Protein AF-A0A926PWU5-F1 (afdb_monomer)

pLDDT: mean 70.12, std 11.63, range [44.44, 89.94]

Radius of gyration: 14.16 Å; Cα contacts (8 Å, |Δi|>4): 404; chains: 1; bounding box: 33×33×34 Å

Secondary structure (DSSP, 8-state):
---HHHHHHHHHHHTT-SSSGGGEEEEEE-SSEEEEEESS-TT-EEEEEHHHHTTPEE---SS-EEE--SS--EEE--BS--EEE--SS--EEE--BS--EEE--SSS-EEE--SSS-EEE-SSTT-EEE--SSSS--EEESSPEE--

Structure (mmCIF, N/CA/C/O backbone):
data_AF-A0A926PWU5-F1
#
_entry.id   AF-A0A926PWU5-F1
#
loop_
_atom_site.group_PDB
_atom_site.id
_atom_site.type_symbol
_atom_site.label_atom_id
_atom_site.label_alt_id
_atom_site.label_comp_id
_atom_site.label_asym_id
_atom_site.label_entity_id
_atom_site.label_seq_id
_atom_site.pdbx_PDB_ins_code
_atom_site.Cartn_x
_atom_site.Cartn_y
_atom_site.Cartn_z
_atom_site.occupancy
_atom_site.B_iso_or_equiv
_atom_site.auth_seq_id
_atom_site.auth_comp_id
_atom_site.auth_asym_id
_atom_site.auth_atom_id
_atom_site.pdbx_PDB_model_num
ATOM 1 N N . MET A 1 1 ? -23.103 10.590 14.874 1.00 45.09 1 MET A N 1
ATOM 2 C CA . MET A 1 1 ? -22.853 11.839 14.117 1.00 45.09 1 MET A CA 1
ATOM 3 C C . MET A 1 1 ? -22.050 11.443 12.895 1.00 45.09 1 MET A C 1
ATOM 5 O O . MET A 1 1 ? -21.093 10.709 13.084 1.00 45.09 1 MET A O 1
ATOM 9 N N . LYS A 1 2 ? -22.468 11.824 11.676 1.00 46.91 2 LYS A N 1
ATOM 10 C CA . LYS A 1 2 ? -21.696 11.545 10.451 1.00 46.91 2 LYS A CA 1
ATOM 11 C C . LYS A 1 2 ? -20.276 12.055 10.673 1.00 46.91 2 LYS A C 1
ATOM 13 O O . LYS A 1 2 ? -20.119 13.221 11.038 1.00 46.91 2 LYS A O 1
ATOM 18 N N . ASN A 1 3 ? -19.295 11.164 10.597 1.00 50.16 3 ASN A N 1
ATOM 19 C CA . ASN A 1 3 ? -17.934 11.445 11.018 1.00 50.16 3 ASN A CA 1
ATOM 20 C C . ASN A 1 3 ? -17.310 12.384 9.973 1.00 50.16 3 ASN A C 1
ATOM 22 O O . ASN A 1 3 ? -16.706 11.934 9.008 1.00 50.16 3 ASN A O 1
ATOM 26 N N . GLN A 1 4 ? -17.518 13.698 10.137 1.00 55.75 4 GLN A N 1
ATOM 27 C CA . GLN A 1 4 ? -17.119 14.757 9.192 1.00 55.75 4 GLN A CA 1
ATOM 28 C C . GLN A 1 4 ? -15.624 14.714 8.825 1.00 55.75 4 GLN A C 1
ATOM 30 O O . GLN A 1 4 ? -15.212 15.332 7.849 1.00 55.75 4 GLN A O 1
ATOM 35 N N . ILE A 1 5 ? -14.816 13.996 9.607 1.00 56.22 5 ILE A N 1
ATOM 36 C CA . ILE A 1 5 ? -13.392 13.753 9.378 1.00 56.22 5 ILE A CA 1
ATOM 37 C C . ILE A 1 5 ? -13.175 12.728 8.257 1.00 56.22 5 ILE A C 1
ATOM 39 O O . ILE A 1 5 ? -12.343 12.975 7.389 1.00 56.22 5 ILE A O 1
ATOM 43 N N . ILE A 1 6 ? -13.946 11.634 8.229 1.00 57.69 6 ILE A N 1
ATOM 44 C CA . ILE A 1 6 ? -13.827 10.576 7.214 1.00 57.69 6 ILE A CA 1
ATOM 45 C C . ILE A 1 6 ? -14.330 11.084 5.863 1.00 57.69 6 ILE A C 1
ATOM 47 O O . ILE A 1 6 ? -13.614 10.969 4.875 1.00 57.69 6 ILE A O 1
ATOM 51 N N . ASP A 1 7 ? -15.479 11.768 5.840 1.00 58.22 7 ASP A N 1
ATOM 52 C CA . ASP A 1 7 ? -16.003 12.410 4.625 1.00 58.22 7 ASP A CA 1
ATOM 53 C C . ASP A 1 7 ? -14.986 13.415 4.051 1.00 58.22 7 ASP A C 1
ATOM 55 O O . ASP A 1 7 ? -14.739 13.457 2.849 1.00 58.22 7 ASP A O 1
ATOM 59 N N . LYS A 1 8 ? -14.339 14.214 4.912 1.00 58.53 8 LYS A N 1
ATOM 60 C CA . LYS A 1 8 ? -13.323 15.192 4.495 1.00 58.53 8 LYS A CA 1
ATOM 61 C C . LYS A 1 8 ? -12.007 14.535 4.062 1.00 58.53 8 LYS A C 1
ATOM 63 O O . LYS A 1 8 ? -11.351 15.066 3.172 1.00 58.53 8 LYS A O 1
ATOM 68 N N . LYS A 1 9 ? -11.620 13.401 4.655 1.00 60.97 9 LYS A N 1
ATOM 69 C CA . LYS A 1 9 ? -10.452 12.618 4.226 1.00 60.97 9 LYS A CA 1
ATOM 70 C C . LYS A 1 9 ? -10.690 11.937 2.884 1.00 60.97 9 LYS A C 1
ATOM 72 O O . LYS A 1 9 ? -9.850 12.081 2.010 1.00 60.97 9 LYS A O 1
ATOM 77 N N . LEU A 1 10 ? -11.840 11.297 2.685 1.00 59.81 10 LEU A N 1
ATOM 78 C CA . LEU A 1 10 ? -12.212 10.705 1.398 1.00 59.81 10 LEU A CA 1
ATOM 79 C C . LEU A 1 10 ? -12.306 11.762 0.292 1.00 59.81 10 LEU A C 1
ATOM 81 O O . LEU A 1 10 ? -11.793 11.534 -0.795 1.00 59.81 10 LEU A O 1
ATOM 85 N N . ASN A 1 11 ? -12.848 12.948 0.586 1.00 55.47 11 ASN A N 1
ATOM 86 C CA . ASN A 1 11 ? -12.859 14.061 -0.371 1.00 55.47 11 ASN A CA 1
ATOM 87 C C . ASN A 1 11 ? -11.449 14.628 -0.639 1.00 55.47 11 ASN A C 1
ATOM 89 O O . ASN A 1 11 ? -11.133 14.995 -1.762 1.00 55.47 11 ASN A O 1
ATOM 93 N N . ASN A 1 12 ? -10.559 14.663 0.360 1.00 52.72 12 ASN A N 1
ATOM 94 C CA . ASN A 1 12 ? -9.162 15.059 0.139 1.00 52.72 12 ASN A CA 1
ATOM 95 C C . ASN A 1 12 ? -8.375 14.016 -0.677 1.00 52.72 12 ASN A C 1
ATOM 97 O O . ASN A 1 12 ? -7.461 14.399 -1.402 1.00 52.72 12 ASN A O 1
ATOM 101 N N . ILE A 1 13 ? -8.717 12.728 -0.557 1.00 51.56 13 ILE A N 1
ATOM 102 C CA . ILE A 1 13 ? -8.192 11.656 -1.415 1.00 51.56 13 ILE A CA 1
ATOM 103 C C . ILE A 1 13 ? -8.786 11.793 -2.831 1.00 51.56 13 ILE A C 1
ATOM 105 O O . ILE A 1 13 ? -8.063 11.584 -3.796 1.00 51.56 13 ILE A O 1
ATOM 109 N N . SER A 1 14 ? -10.050 12.224 -2.983 1.00 48.34 14 SER A N 1
ATOM 110 C CA . SER A 1 14 ? -10.680 12.417 -4.303 1.00 48.34 14 SER A CA 1
ATOM 111 C C . SER A 1 14 ? -10.157 13.624 -5.080 1.00 48.34 14 SER A C 1
ATOM 113 O O . SER A 1 14 ? -10.199 13.616 -6.305 1.00 48.34 14 SER A O 1
ATOM 115 N N . ASP A 1 15 ? -9.700 14.666 -4.382 1.00 44.44 15 ASP A N 1
ATOM 116 C CA . ASP A 1 15 ? -9.345 15.953 -4.992 1.00 44.44 15 ASP A CA 1
ATOM 117 C C . ASP A 1 15 ? -7.879 16.052 -5.444 1.00 44.44 15 ASP A C 1
ATOM 119 O O . ASP A 1 15 ? -7.516 17.044 -6.082 1.00 44.44 15 ASP A O 1
ATOM 123 N N . ARG A 1 16 ? -7.020 15.078 -5.102 1.00 48.28 16 ARG A N 1
ATOM 124 C CA . ARG A 1 16 ? -5.581 15.160 -5.407 1.00 48.28 16 ARG A CA 1
ATOM 125 C C . ARG A 1 16 ? -4.998 14.057 -6.268 1.00 48.28 16 ARG A C 1
ATOM 127 O O . ARG A 1 16 ? -4.037 14.395 -6.933 1.00 48.28 16 ARG A O 1
ATOM 134 N N . ASP A 1 17 ? -5.572 12.854 -6.306 1.00 46.38 17 ASP A N 1
ATOM 135 C CA . ASP A 1 17 ? -5.129 11.788 -7.212 1.00 46.38 17 ASP A CA 1
ATOM 136 C C . ASP A 1 17 ? -6.261 10.793 -7.482 1.00 46.38 17 ASP A C 1
ATOM 138 O O . ASP A 1 17 ? -6.828 10.149 -6.596 1.00 46.38 17 ASP A O 1
ATOM 142 N N . SER A 1 18 ? -6.637 10.717 -8.746 1.00 47.97 18 SER A N 1
ATOM 143 C CA . SER A 1 18 ? -7.911 10.214 -9.235 1.00 47.97 18 SER A CA 1
ATOM 144 C C . SER A 1 18 ? -7.971 8.700 -9.459 1.00 47.97 18 SER A C 1
ATOM 146 O O . SER A 1 18 ? -8.561 8.305 -10.454 1.00 47.97 18 SER A O 1
ATOM 148 N N . ASN A 1 19 ? -7.479 7.846 -8.550 1.00 52.19 19 ASN A N 1
ATOM 149 C CA . ASN A 1 19 ? -7.557 6.385 -8.760 1.00 52.19 19 ASN A CA 1
ATOM 1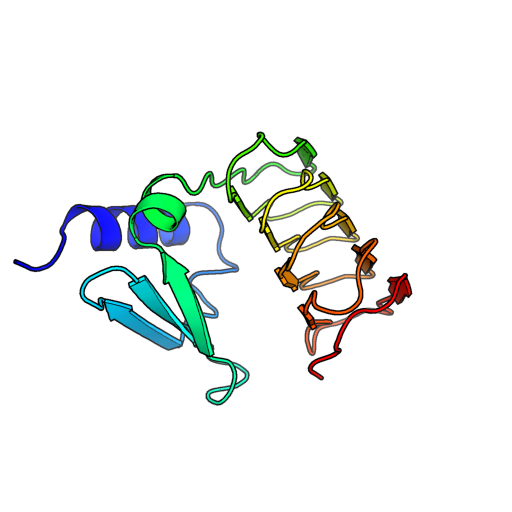50 C C . ASN A 1 19 ? -8.301 5.595 -7.669 1.00 52.19 19 ASN A C 1
ATOM 152 O O . ASN A 1 19 ? -9.188 4.816 -8.011 1.00 52.19 19 ASN A O 1
ATOM 156 N N . LEU A 1 20 ? -8.132 5.869 -6.368 1.00 51.59 20 LEU A N 1
ATOM 157 C CA . LEU A 1 20 ? -8.834 5.064 -5.351 1.00 51.59 20 LEU A CA 1
ATOM 158 C C . LEU A 1 20 ? -10.319 5.413 -5.163 1.00 51.59 20 LEU A C 1
ATOM 160 O O . LEU A 1 20 ? -11.188 4.541 -5.147 1.00 51.59 20 LEU A O 1
ATOM 164 N N . VAL A 1 21 ? -10.643 6.704 -5.037 1.00 50.09 21 VAL A N 1
ATOM 165 C CA . VAL A 1 21 ? -12.032 7.146 -4.793 1.00 50.09 21 VAL A CA 1
ATOM 166 C C . VAL A 1 21 ? -12.911 6.916 -6.018 1.00 50.09 21 VAL A C 1
ATOM 168 O O . VAL A 1 21 ? -14.086 6.585 -5.878 1.00 50.09 21 VAL A O 1
ATOM 171 N N . ASN A 1 22 ? -12.324 6.982 -7.213 1.00 51.75 22 ASN A N 1
ATOM 172 C CA . ASN A 1 22 ? -13.014 6.676 -8.463 1.00 51.75 22 ASN A CA 1
ATOM 173 C C . ASN A 1 22 ? -13.337 5.184 -8.626 1.00 51.75 22 ASN A C 1
ATOM 175 O O . ASN A 1 22 ? -14.053 4.835 -9.559 1.00 51.75 22 ASN A O 1
ATOM 179 N N . ARG A 1 23 ? -12.8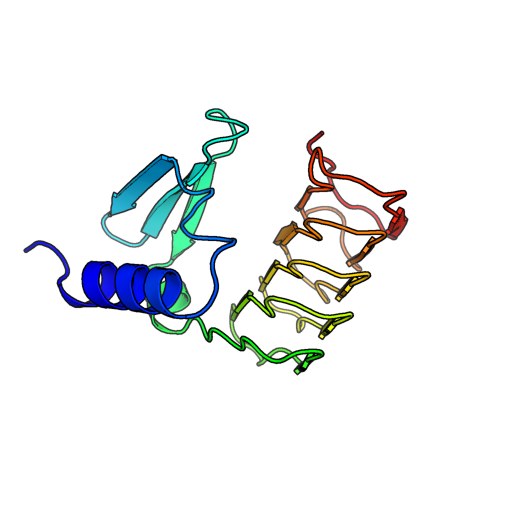44 4.317 -7.729 1.00 58.78 23 ARG A N 1
ATOM 180 C CA . ARG A 1 23 ? -13.092 2.868 -7.717 1.00 58.78 23 ARG A CA 1
ATOM 181 C C . ARG A 1 23 ? -13.868 2.404 -6.489 1.00 58.78 23 ARG A C 1
ATOM 183 O O . ARG A 1 23 ? -14.270 1.245 -6.456 1.00 58.78 23 ARG A O 1
ATOM 190 N N . ILE A 1 24 ? -14.147 3.280 -5.522 1.00 62.22 24 ILE A N 1
ATOM 191 C CA . ILE A 1 24 ? -15.036 2.995 -4.389 1.00 62.22 24 ILE A CA 1
ATOM 192 C C . ILE A 1 24 ? -16.474 3.295 -4.824 1.00 62.22 24 ILE A C 1
ATOM 194 O O . ILE A 1 24 ? -16.876 4.444 -4.985 1.00 62.22 24 ILE A O 1
ATOM 198 N N . ALA A 1 25 ? -17.278 2.248 -4.998 1.00 65.69 25 ALA A N 1
ATOM 199 C CA . ALA A 1 25 ? -18.699 2.365 -5.318 1.00 65.69 25 ALA A CA 1
ATOM 200 C C . ALA A 1 25 ? -19.476 2.977 -4.153 1.00 65.69 25 ALA A C 1
ATOM 202 O O . ALA A 1 25 ? -20.400 3.768 -4.334 1.00 65.69 25 ALA A O 1
ATOM 203 N N . SER A 1 26 ? -19.127 2.556 -2.940 1.00 68.19 26 SER A N 1
ATOM 204 C CA . SER A 1 26 ? -19.681 3.086 -1.702 1.00 68.19 26 SER A CA 1
ATOM 205 C C . SER A 1 26 ? -18.798 2.684 -0.534 1.00 68.19 26 SER A C 1
ATOM 207 O O . SER A 1 26 ? -18.055 1.708 -0.616 1.00 68.19 26 SER A O 1
ATOM 209 N N . TYR A 1 27 ? -18.922 3.405 0.571 1.00 72.44 27 TYR A N 1
ATOM 210 C CA . TYR A 1 27 ? -18.380 2.973 1.846 1.00 72.44 27 TYR A CA 1
ATOM 211 C C . TYR A 1 27 ? -19.465 3.027 2.921 1.00 72.44 27 TYR A C 1
ATOM 213 O O . TYR A 1 27 ? -20.430 3.789 2.812 1.00 72.44 27 TYR A O 1
ATOM 221 N N . GLU A 1 28 ? -19.320 2.206 3.952 1.00 76.62 28 GLU A N 1
ATOM 222 C CA . GLU A 1 28 ? -20.198 2.176 5.115 1.00 76.62 28 GLU A CA 1
ATOM 223 C C . GLU A 1 28 ? -19.356 2.303 6.382 1.00 76.62 28 GLU A C 1
ATOM 225 O O . GLU A 1 28 ? -18.398 1.565 6.587 1.00 76.62 28 GLU A O 1
ATOM 230 N N . LEU A 1 29 ? -19.699 3.278 7.222 1.00 73.75 29 LEU A N 1
ATOM 231 C CA . LEU A 1 29 ? -19.049 3.463 8.513 1.00 73.75 29 LEU A CA 1
ATOM 232 C C . LEU A 1 29 ? -19.698 2.528 9.526 1.00 73.75 29 LEU A C 1
ATOM 234 O O . LEU A 1 29 ? -20.882 2.673 9.841 1.00 73.75 29 LEU A O 1
ATOM 238 N N . LEU A 1 30 ? -18.909 1.600 10.041 1.00 75.69 30 LEU A N 1
ATOM 239 C CA . LEU A 1 30 ? -19.249 0.744 11.165 1.00 75.69 30 LEU A CA 1
ATOM 240 C C . LEU A 1 30 ? -18.716 1.369 12.462 1.00 75.69 30 LEU A C 1
ATOM 242 O O . LEU A 1 30 ? -18.068 2.417 12.456 1.00 75.69 30 LEU A O 1
ATOM 246 N N . GLU A 1 31 ? -19.031 0.740 13.595 1.00 79.12 31 GLU A N 1
ATOM 247 C CA . GLU A 1 31 ? -18.665 1.260 14.919 1.00 79.12 31 GLU A CA 1
ATOM 248 C C . GLU A 1 31 ? -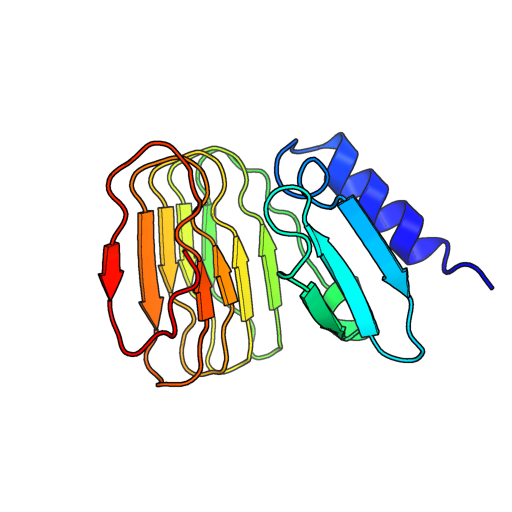17.147 1.458 15.057 1.00 79.12 31 GLU A C 1
ATOM 250 O O . GLU A 1 31 ? -16.716 2.517 15.511 1.00 79.12 31 GLU A O 1
ATOM 255 N N . ASN A 1 32 ? -16.355 0.501 14.561 1.00 73.31 32 ASN A N 1
ATOM 256 C CA . ASN A 1 32 ? -14.892 0.536 14.625 1.00 73.31 32 ASN A CA 1
ATOM 257 C C . ASN A 1 32 ? -14.208 0.461 13.258 1.00 73.31 32 ASN A C 1
ATOM 259 O O . ASN A 1 32 ? -13.008 0.671 13.199 1.00 73.31 32 ASN A O 1
ATOM 263 N N . ASP A 1 33 ? -14.950 0.234 12.173 1.00 75.62 33 ASP A N 1
ATOM 264 C CA . ASP A 1 33 ? -14.376 -0.023 10.850 1.00 75.62 33 ASP A CA 1
ATOM 265 C C . ASP A 1 33 ? -15.023 0.841 9.762 1.00 75.62 33 ASP A C 1
ATOM 267 O O . ASP A 1 33 ? -16.170 1.279 9.877 1.00 75.62 33 ASP A O 1
ATOM 271 N N . VAL A 1 34 ? -14.311 1.015 8.656 1.00 72.69 34 VAL A N 1
ATOM 272 C CA . VAL A 1 34 ? -14.815 1.501 7.377 1.00 72.69 34 VAL A CA 1
ATOM 273 C C . VAL A 1 34 ? -14.911 0.320 6.424 1.00 72.69 34 VAL A C 1
ATOM 275 O O . VAL A 1 34 ? -13.918 -0.334 6.113 1.00 72.69 34 VAL A O 1
ATOM 278 N N . LEU A 1 35 ? -16.122 0.059 5.947 1.00 74.62 35 LEU A N 1
ATOM 279 C CA . LEU A 1 35 ? -16.408 -0.935 4.927 1.00 74.62 35 LEU A CA 1
ATOM 280 C C . LEU A 1 35 ? -16.319 -0.284 3.544 1.00 74.62 35 LEU A C 1
ATOM 282 O O . LEU A 1 35 ? -17.188 0.516 3.212 1.00 74.62 35 LEU A O 1
ATOM 286 N N . PHE A 1 36 ? -15.344 -0.633 2.713 1.00 74.56 36 PHE A N 1
ATOM 287 C CA . PHE A 1 36 ? -15.254 -0.172 1.324 1.00 74.56 36 PHE A CA 1
ATOM 288 C C . PHE A 1 36 ? -15.849 -1.197 0.365 1.00 74.56 36 PHE A C 1
ATOM 290 O O . PHE A 1 36 ? -15.524 -2.377 0.443 1.00 74.56 36 PHE A O 1
ATOM 297 N N . LYS A 1 37 ? -16.697 -0.744 -0.560 1.00 72.12 37 LYS A N 1
ATOM 298 C CA . LYS A 1 37 ? -17.241 -1.544 -1.665 1.00 72.12 37 LYS A CA 1
ATOM 299 C C . LYS A 1 37 ? -16.737 -0.962 -2.971 1.00 72.12 37 LYS A C 1
ATOM 301 O O . LYS A 1 37 ? -16.914 0.235 -3.201 1.00 72.12 37 LYS A O 1
ATOM 306 N N . PHE A 1 38 ? -16.154 -1.791 -3.824 1.00 68.69 38 PHE A N 1
ATOM 307 C CA . PHE A 1 38 ? -15.490 -1.334 -5.041 1.00 68.69 38 PHE A CA 1
ATOM 308 C C . PHE A 1 38 ? -16.403 -1.439 -6.276 1.00 68.69 38 PHE A C 1
ATOM 310 O O . PHE A 1 38 ? -17.328 -2.248 -6.318 1.00 68.69 38 PHE A O 1
ATOM 317 N N . ILE A 1 39 ? -16.186 -0.570 -7.269 1.00 63.78 39 ILE A N 1
ATOM 318 C CA . ILE A 1 39 ? -17.005 -0.455 -8.493 1.00 63.78 39 ILE A CA 1
ATOM 319 C C . ILE A 1 39 ? -16.826 -1.674 -9.396 1.00 63.78 39 ILE A C 1
ATOM 321 O O . ILE A 1 39 ? -17.793 -2.118 -10.014 1.00 63.78 39 ILE A O 1
ATOM 325 N N . TYR A 1 40 ? -15.610 -2.215 -9.467 1.00 55.28 40 TYR A N 1
ATOM 326 C CA . TYR A 1 40 ? -15.274 -3.284 -10.408 1.00 55.28 40 TYR A CA 1
ATOM 327 C C . TYR A 1 40 ? -15.620 -4.686 -9.903 1.00 55.28 40 TYR A C 1
ATOM 329 O O . TYR A 1 40 ? -15.943 -5.547 -10.716 1.00 55.28 40 TYR A O 1
ATOM 337 N N . ASP A 1 41 ? -15.675 -4.890 -8.584 1.00 57.62 41 ASP A N 1
ATOM 338 C CA . ASP A 1 41 ? -16.266 -6.092 -8.002 1.00 57.62 41 ASP A CA 1
ATOM 339 C C . ASP A 1 41 ? -17.063 -5.748 -6.731 1.00 57.62 41 ASP A C 1
ATOM 341 O O . ASP A 1 41 ? -16.478 -5.480 -5.682 1.00 57.62 41 ASP A O 1
ATOM 345 N N . PRO A 1 42 ? -18.408 -5.782 -6.770 1.00 57.78 42 PRO A N 1
ATOM 346 C CA . PRO A 1 42 ? -19.230 -5.532 -5.589 1.00 57.78 42 PRO A CA 1
ATOM 347 C C . PRO A 1 42 ? -19.136 -6.650 -4.536 1.00 57.78 42 PRO A C 1
ATOM 349 O O . PRO A 1 42 ? -19.674 -6.487 -3.438 1.00 57.78 42 PRO A O 1
ATOM 352 N N . ARG A 1 43 ? -18.510 -7.793 -4.857 1.00 59.91 43 ARG A N 1
ATOM 353 C CA . ARG A 1 43 ? -18.158 -8.838 -3.883 1.00 59.91 43 ARG A CA 1
ATOM 354 C C . ARG A 1 43 ? -16.860 -8.522 -3.153 1.00 59.91 43 ARG A C 1
ATOM 356 O O . ARG A 1 43 ? -16.661 -9.047 -2.059 1.00 59.91 43 ARG A O 1
ATOM 363 N N . LEU A 1 44 ? -16.018 -7.667 -3.731 1.00 56.78 44 LEU A N 1
ATOM 364 C CA . LEU A 1 44 ? -14.804 -7.195 -3.099 1.00 56.78 44 LEU A CA 1
ATOM 365 C C . LEU A 1 44 ? -15.169 -6.102 -2.094 1.00 56.78 44 LEU A C 1
ATOM 367 O O . LEU A 1 44 ? -15.594 -4.991 -2.436 1.00 56.78 44 LEU A O 1
ATOM 371 N N . VAL A 1 45 ? -15.053 -6.474 -0.825 1.00 64.31 45 VAL A N 1
ATOM 372 C CA . VAL A 1 45 ? -15.431 -5.645 0.307 1.00 64.31 45 VAL A CA 1
ATOM 373 C C . VAL A 1 45 ? -14.294 -5.650 1.314 1.00 64.31 45 VAL A C 1
ATOM 375 O O . VAL A 1 45 ? -13.865 -6.716 1.748 1.00 64.31 45 VAL A O 1
ATOM 378 N N . PHE A 1 46 ? -13.836 -4.466 1.709 1.00 70.56 46 PHE A N 1
ATOM 379 C CA . PHE A 1 46 ? -12.731 -4.321 2.655 1.00 70.56 46 PHE A CA 1
ATOM 380 C C . PHE A 1 46 ? -13.212 -3.695 3.948 1.00 70.56 46 PHE A C 1
ATOM 382 O O . PHE A 1 46 ? -13.959 -2.723 3.914 1.00 70.56 46 PHE A O 1
ATOM 389 N N . LEU A 1 47 ? -12.760 -4.240 5.072 1.00 67.12 47 LEU A N 1
ATOM 390 C CA . LEU A 1 47 ? -12.930 -3.658 6.396 1.00 67.12 47 LEU A CA 1
ATOM 391 C C . LEU A 1 47 ? -11.592 -3.070 6.824 1.00 67.12 47 LEU A C 1
ATOM 393 O O . LEU A 1 47 ? -10.610 -3.798 6.946 1.00 67.12 47 LEU A O 1
ATOM 397 N N . VAL A 1 48 ? -11.564 -1.762 7.042 1.00 71.12 48 VAL A N 1
ATOM 398 C CA . VAL A 1 48 ? -10.385 -1.057 7.543 1.00 71.12 48 VAL A CA 1
ATOM 399 C C . VAL A 1 48 ? -10.747 -0.437 8.877 1.00 71.12 48 VAL A C 1
ATOM 401 O O . VAL A 1 48 ? -11.708 0.320 8.947 1.00 71.12 48 VAL A O 1
ATOM 404 N N . ASP A 1 49 ? -9.978 -0.724 9.921 1.00 75.31 49 ASP A N 1
ATOM 405 C CA . ASP A 1 49 ? -10.173 -0.103 11.231 1.00 75.31 49 ASP A CA 1
ATOM 406 C C . ASP A 1 49 ? -10.181 1.436 11.102 1.00 75.31 49 ASP A C 1
ATOM 408 O O . ASP A 1 49 ? -9.381 2.032 10.374 1.00 75.31 49 ASP A O 1
ATOM 412 N N . ASN A 1 50 ? -11.119 2.092 11.781 1.00 69.19 50 ASN A N 1
ATOM 413 C CA . ASN A 1 50 ? -11.331 3.534 11.712 1.00 69.19 50 ASN A CA 1
ATOM 414 C C . ASN A 1 50 ? -10.074 4.314 12.121 1.00 69.19 50 ASN A C 1
ATOM 416 O O . ASN A 1 50 ? -9.787 5.352 11.522 1.00 69.19 50 ASN A O 1
ATOM 420 N N . ASP A 1 51 ? -9.324 3.848 13.120 1.00 71.19 51 ASP A N 1
ATOM 421 C CA . ASP A 1 51 ? -8.105 4.509 13.586 1.00 71.19 51 ASP A CA 1
ATOM 422 C C . ASP A 1 51 ? -6.973 4.359 12.566 1.00 71.19 51 ASP A C 1
ATOM 424 O O . ASP A 1 51 ? -6.198 5.299 12.365 1.00 71.19 51 ASP A O 1
ATOM 428 N N . VAL A 1 52 ? -6.916 3.220 11.874 1.00 68.31 52 VAL A N 1
ATOM 429 C CA . VAL A 1 52 ? -5.983 2.967 10.764 1.00 68.31 52 VAL A CA 1
ATOM 430 C C . VAL A 1 52 ? -6.327 3.845 9.560 1.00 68.31 52 VAL A C 1
ATOM 432 O O . VAL A 1 52 ? -5.484 4.591 9.063 1.00 68.31 52 VAL A O 1
ATOM 435 N N . PHE A 1 53 ? -7.595 3.877 9.145 1.00 68.81 53 PHE A N 1
ATOM 436 C CA . PHE A 1 53 ? -8.046 4.736 8.048 1.00 68.81 53 PHE A CA 1
ATOM 437 C C . PHE A 1 53 ? -7.826 6.229 8.353 1.00 68.81 53 PHE A C 1
ATOM 439 O O . PHE A 1 53 ? -7.432 7.027 7.497 1.00 68.81 53 PHE A O 1
ATOM 446 N N . ASN A 1 54 ? -8.012 6.630 9.611 1.00 65.50 54 ASN A N 1
ATOM 447 C CA . ASN A 1 54 ? -7.722 7.987 10.064 1.00 65.50 54 ASN A CA 1
ATOM 448 C C . ASN A 1 54 ? -6.225 8.319 10.101 1.00 65.50 54 ASN A C 1
ATOM 450 O O . ASN A 1 54 ? -5.901 9.504 10.200 1.00 65.50 54 ASN A O 1
ATOM 454 N N . GLN A 1 55 ? -5.327 7.352 9.941 1.00 66.94 55 GLN A N 1
ATOM 455 C CA . GLN A 1 55 ? -3.883 7.565 9.810 1.00 66.94 55 GLN A CA 1
ATOM 456 C C . GLN A 1 55 ? -3.378 7.443 8.368 1.00 66.94 55 GLN A C 1
ATOM 458 O O . GLN A 1 55 ? -2.275 7.905 8.108 1.00 66.94 55 GLN A O 1
ATOM 463 N N . ALA A 1 56 ? -4.207 6.957 7.434 1.00 63.31 56 ALA A N 1
ATOM 464 C CA . ALA A 1 56 ? -3.857 6.814 6.020 1.00 63.31 56 ALA A CA 1
ATOM 465 C C . ALA A 1 56 ? -3.167 8.068 5.450 1.00 63.31 56 ALA A C 1
ATOM 467 O O . ALA A 1 56 ? -3.704 9.187 5.555 1.00 63.31 56 ALA A O 1
ATOM 468 N N . GLU A 1 57 ? -2.001 7.859 4.836 1.00 63.03 57 GLU A N 1
ATOM 469 C CA . GLU A 1 57 ? -1.224 8.876 4.133 1.00 63.03 57 GLU A CA 1
ATOM 470 C C . GLU A 1 57 ? -1.420 8.706 2.622 1.00 63.03 57 GLU A C 1
ATOM 472 O O . GLU A 1 57 ? -1.208 7.633 2.067 1.00 63.03 57 GLU A O 1
ATOM 477 N N . ASN A 1 58 ? -1.826 9.777 1.937 1.00 59.56 58 ASN A N 1
ATOM 478 C CA . ASN A 1 58 ? -1.837 9.815 0.476 1.00 59.56 58 ASN A CA 1
ATOM 479 C C . ASN A 1 58 ? -0.529 10.470 0.016 1.00 59.56 58 ASN A C 1
ATOM 481 O O . ASN A 1 58 ? -0.269 11.626 0.374 1.00 59.56 58 ASN A O 1
ATOM 485 N N . ARG A 1 59 ? 0.285 9.727 -0.740 1.00 58.91 59 ARG A N 1
ATOM 486 C CA . ARG A 1 59 ? 1.574 10.183 -1.264 1.00 58.91 59 ARG A CA 1
ATOM 487 C C . ARG A 1 59 ? 1.578 10.122 -2.791 1.00 58.91 59 ARG A C 1
ATOM 489 O O . ARG A 1 59 ? 2.350 9.386 -3.379 1.00 58.91 59 ARG A O 1
ATOM 496 N N . ALA A 1 60 ? 0.712 10.946 -3.369 1.00 53.09 60 ALA A N 1
ATOM 497 C CA . ALA A 1 60 ? 0.598 11.335 -4.772 1.00 53.09 60 ALA A CA 1
ATOM 498 C C . ALA A 1 60 ? 1.882 11.961 -5.369 1.00 53.09 60 ALA A C 1
ATOM 500 O O . ALA A 1 60 ? 1.916 13.159 -5.679 1.00 53.09 60 ALA A O 1
ATOM 501 N N . GLU A 1 61 ? 2.979 11.215 -5.478 1.00 54.84 61 GLU A N 1
ATOM 502 C CA . GLU A 1 61 ? 4.201 11.683 -6.145 1.00 54.84 61 GLU A CA 1
ATOM 503 C C . GLU A 1 61 ? 4.552 10.778 -7.327 1.00 54.84 61 GLU A C 1
ATOM 505 O O . GLU A 1 61 ? 4.399 9.572 -7.230 1.00 54.84 61 GLU A O 1
ATOM 510 N N . ARG A 1 62 ? 5.103 11.365 -8.408 1.00 55.25 62 ARG A N 1
ATOM 511 C CA . ARG A 1 62 ? 5.412 10.743 -9.725 1.00 55.25 62 ARG A CA 1
ATOM 512 C C . ARG A 1 62 ? 6.330 9.499 -9.700 1.00 55.25 62 ARG A C 1
ATOM 514 O O . ARG A 1 62 ? 6.753 9.050 -10.766 1.00 55.25 62 ARG A O 1
ATOM 521 N N . SER A 1 63 ? 6.759 9.076 -8.518 1.00 56.47 63 SER A N 1
ATOM 522 C CA . SER A 1 63 ? 7.504 7.866 -8.169 1.00 56.47 63 SER A CA 1
ATOM 523 C C . SER A 1 63 ? 7.848 7.989 -6.682 1.00 56.47 63 SER A C 1
ATOM 525 O O . SER A 1 63 ? 8.574 8.905 -6.278 1.00 56.47 63 SER A O 1
ATOM 527 N N . SER A 1 64 ? 7.312 7.088 -5.870 1.00 67.50 64 SER A N 1
ATOM 528 C CA . SER A 1 64 ? 7.422 7.097 -4.416 1.00 67.50 64 SER A CA 1
ATOM 529 C C . SER A 1 64 ? 8.175 5.866 -3.927 1.00 67.50 64 SER A C 1
ATOM 531 O O . SER A 1 64 ? 7.861 4.744 -4.311 1.00 67.50 64 SER A O 1
ATOM 533 N N . SER A 1 65 ? 9.154 6.072 -3.042 1.00 74.62 65 SER A N 1
ATOM 534 C CA . SER A 1 65 ? 9.726 5.005 -2.216 1.00 74.62 65 SER A CA 1
ATOM 535 C C . SER A 1 65 ? 9.211 5.177 -0.794 1.00 74.62 65 SER A C 1
ATOM 537 O O . SER A 1 65 ? 9.408 6.235 -0.184 1.00 74.62 65 SER A O 1
ATOM 539 N N . TRP A 1 66 ? 8.516 4.162 -0.287 1.00 78.75 66 TRP A N 1
ATOM 540 C CA . TRP A 1 66 ? 7.948 4.171 1.055 1.00 78.75 66 TRP A CA 1
ATOM 541 C C . TRP A 1 66 ? 8.323 2.910 1.826 1.00 78.75 66 TRP A C 1
ATOM 543 O O . TRP A 1 66 ? 8.417 1.827 1.256 1.00 78.75 66 TRP A O 1
ATOM 553 N N . GLU A 1 67 ? 8.520 3.099 3.127 1.00 79.94 67 GLU A N 1
ATOM 554 C CA . GLU A 1 67 ? 8.810 2.059 4.106 1.00 79.94 67 GLU A CA 1
ATOM 555 C C . GLU A 1 67 ? 7.775 2.169 5.229 1.00 79.94 67 GLU A C 1
ATOM 557 O O . GLU A 1 67 ? 7.540 3.273 5.742 1.00 79.94 67 GLU A O 1
ATOM 562 N N . GLY A 1 68 ? 7.184 1.034 5.593 1.00 68.94 68 GLY A N 1
ATOM 563 C CA . GLY A 1 68 ? 6.168 0.927 6.628 1.00 68.94 68 GLY A CA 1
ATOM 564 C C . GLY A 1 68 ? 6.643 1.326 8.011 1.00 68.94 68 GLY A C 1
ATOM 565 O O . GLY A 1 68 ? 7.826 1.254 8.359 1.00 68.94 68 GLY A O 1
ATOM 566 N N . SER A 1 69 ? 5.696 1.801 8.811 1.00 69.25 69 SER A N 1
ATOM 567 C CA . SER A 1 69 ? 5.882 2.026 10.240 1.00 69.25 69 SER A CA 1
ATOM 568 C C . SER A 1 69 ? 5.495 0.761 11.003 1.00 69.25 69 SER A C 1
ATOM 570 O O . SER A 1 69 ? 4.787 -0.054 10.460 1.00 69.25 69 SER A O 1
ATOM 572 N N . GLU A 1 70 ? 5.874 0.574 12.273 1.00 73.44 70 GLU A N 1
ATOM 573 C CA . GLU A 1 70 ? 5.466 -0.622 13.059 1.00 73.44 70 GLU A CA 1
ATOM 574 C C . GLU A 1 70 ? 3.941 -0.689 13.377 1.00 73.44 70 GLU A C 1
ATOM 576 O O . GLU A 1 70 ? 3.516 -1.233 14.403 1.00 73.44 70 GLU A O 1
ATOM 581 N N . ARG A 1 71 ? 3.096 -0.035 12.576 1.00 72.50 71 ARG A N 1
ATOM 582 C CA . ARG A 1 71 ? 1.646 0.089 12.725 1.00 72.50 71 ARG A CA 1
ATOM 583 C C . ARG A 1 71 ? 0.994 -0.277 11.407 1.00 72.50 71 ARG A C 1
ATOM 585 O O . ARG A 1 71 ? 1.548 -0.009 10.358 1.00 72.50 71 ARG A O 1
ATOM 592 N N . LYS A 1 72 ? -0.253 -0.747 11.496 1.00 73.75 72 LYS A N 1
ATOM 593 C CA . LYS A 1 72 ? -1.073 -0.981 10.311 1.00 73.75 72 LYS A CA 1
ATOM 594 C C . LYS A 1 72 ? -1.163 0.288 9.474 1.00 73.75 72 LYS A C 1
ATOM 596 O O . LYS A 1 72 ? -1.747 1.271 9.946 1.00 73.75 72 LYS A O 1
ATOM 601 N N . ASP A 1 73 ? -0.643 0.238 8.258 1.00 72.50 73 ASP A N 1
ATOM 602 C CA . ASP A 1 73 ? -0.589 1.392 7.376 1.00 72.50 73 ASP A CA 1
ATOM 603 C C . ASP A 1 73 ? -1.554 1.248 6.192 1.00 72.50 73 ASP A C 1
ATOM 605 O O . ASP A 1 73 ? -1.866 0.156 5.716 1.00 72.50 73 ASP A O 1
ATOM 609 N N . VAL A 1 74 ? -2.066 2.389 5.725 1.00 75.06 74 VAL A N 1
ATOM 610 C CA . VAL A 1 74 ? -2.832 2.502 4.478 1.00 75.06 74 VAL A CA 1
ATOM 611 C C . VAL A 1 74 ? -2.122 3.532 3.618 1.00 75.06 74 VAL A C 1
ATOM 613 O O . VAL A 1 74 ? -2.093 4.717 3.975 1.00 75.06 74 VAL A O 1
ATOM 616 N N . LEU A 1 75 ? -1.566 3.081 2.497 1.00 75.38 75 LEU A N 1
ATOM 617 C CA . LEU A 1 75 ? -0.779 3.899 1.587 1.00 75.38 75 LEU A CA 1
ATOM 618 C C . LEU A 1 75 ? -1.294 3.798 0.152 1.00 75.38 75 LEU A C 1
ATOM 620 O O . LEU A 1 75 ? -1.617 2.720 -0.343 1.00 75.38 75 LEU A O 1
ATOM 624 N N . ILE A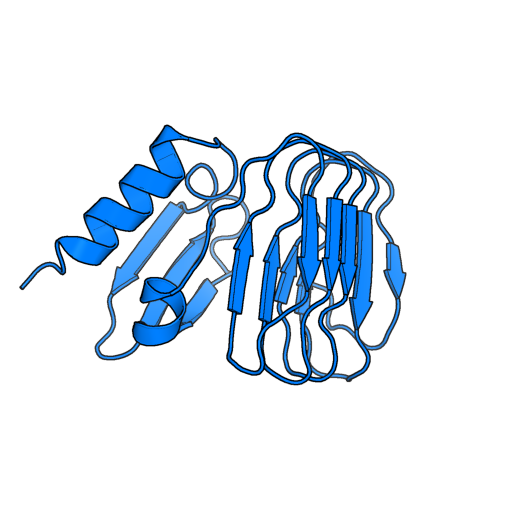 1 76 ? -1.315 4.951 -0.514 1.00 76.50 76 ILE A N 1
ATOM 625 C CA . ILE A 1 76 ? -1.667 5.103 -1.926 1.00 76.50 76 ILE A CA 1
ATOM 626 C C . ILE A 1 76 ? -0.588 5.986 -2.572 1.00 76.50 76 ILE A C 1
ATOM 628 O O . ILE A 1 76 ? -0.446 7.140 -2.145 1.00 76.50 76 ILE A O 1
ATOM 632 N N . SER A 1 77 ? 0.173 5.464 -3.545 1.00 70.25 77 SER A N 1
ATOM 633 C CA . SER A 1 77 ? 1.285 6.198 -4.189 1.00 70.25 77 SER A CA 1
ATOM 634 C C . SER A 1 77 ? 0.928 6.997 -5.445 1.00 70.25 77 SER A C 1
ATOM 636 O O . SER A 1 77 ? 1.627 7.961 -5.750 1.00 70.25 77 SER A O 1
ATOM 638 N N . GLY A 1 78 ? -0.180 6.692 -6.124 1.00 70.88 78 GLY A N 1
ATOM 639 C CA . GLY A 1 78 ? -0.645 7.501 -7.258 1.00 70.88 78 GLY A CA 1
ATOM 640 C C . GLY A 1 78 ? 0.104 7.205 -8.564 1.00 70.88 78 GLY A C 1
ATOM 641 O O . GLY A 1 78 ? 0.433 6.061 -8.840 1.00 70.88 78 GLY A O 1
ATOM 642 N N . GLU A 1 79 ? 0.311 8.202 -9.427 1.00 76.44 79 GLU A N 1
ATOM 643 C CA . GLU A 1 79 ? 1.004 8.002 -10.717 1.00 76.44 79 GLU A CA 1
ATOM 644 C C . GLU A 1 79 ? 2.526 7.780 -10.562 1.00 76.44 79 GLU A C 1
ATOM 646 O O . GLU A 1 79 ? 3.177 8.440 -9.757 1.00 76.44 79 GLU A O 1
ATOM 651 N N . GLY A 1 80 ? 3.134 6.991 -11.451 1.00 79.31 80 GLY A N 1
ATOM 652 C CA . GLY A 1 80 ? 4.572 6.719 -11.521 1.00 79.31 80 GLY A CA 1
ATOM 653 C C . GLY A 1 80 ? 4.942 5.276 -11.187 1.00 79.31 80 GLY A C 1
ATOM 654 O O . GLY A 1 80 ? 4.145 4.545 -10.635 1.00 79.31 80 GLY A O 1
ATOM 655 N N . ASP A 1 81 ? 6.177 4.870 -11.494 1.00 87.88 81 ASP A N 1
ATOM 656 C CA . ASP A 1 81 ? 6.697 3.574 -11.035 1.00 87.88 81 ASP A CA 1
ATOM 657 C C . ASP A 1 81 ? 7.114 3.713 -9.555 1.00 87.88 81 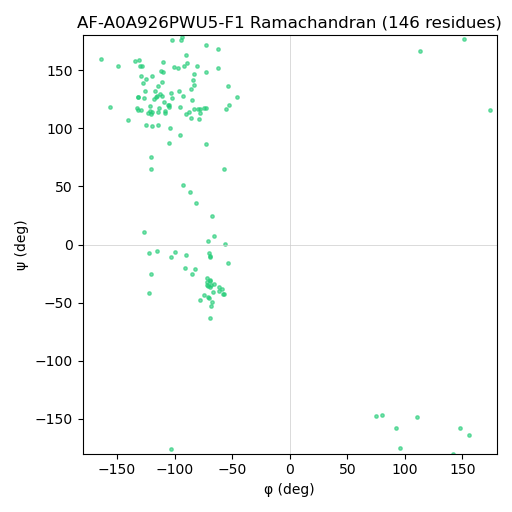ASP A C 1
ATOM 659 O O . ASP A 1 81 ? 8.061 4.452 -9.243 1.00 87.88 81 ASP A O 1
ATOM 663 N N . ASN A 1 82 ? 6.426 3.031 -8.643 1.00 84.38 82 ASN A N 1
ATOM 664 C CA . ASN A 1 82 ? 6.603 3.152 -7.196 1.00 84.38 82 ASN A CA 1
ATOM 665 C C . ASN A 1 82 ? 7.249 1.909 -6.566 1.00 84.38 82 ASN A C 1
ATOM 667 O O . ASN A 1 82 ? 7.190 0.794 -7.084 1.00 84.38 82 ASN A O 1
ATOM 671 N N . HIS A 1 83 ? 7.861 2.107 -5.398 1.00 88.12 83 HIS A N 1
ATOM 672 C CA . HIS A 1 83 ? 8.407 1.050 -4.546 1.00 88.12 83 HIS A CA 1
A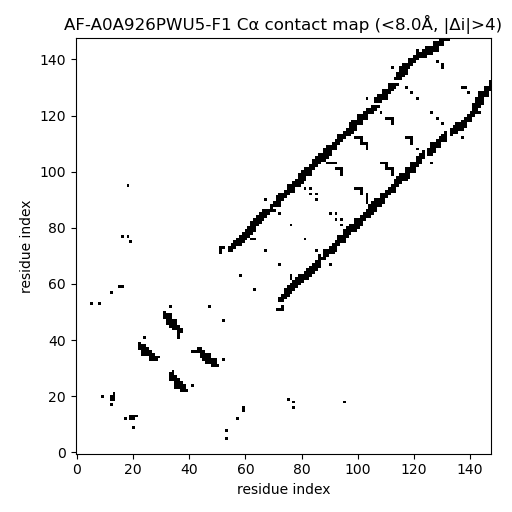TOM 673 C C . HIS A 1 83 ? 7.805 1.176 -3.148 1.00 88.12 83 HIS A C 1
ATOM 675 O O . HIS A 1 83 ? 8.207 2.043 -2.368 1.00 88.12 83 HIS A O 1
ATOM 681 N N . LEU A 1 84 ? 6.839 0.318 -2.837 1.00 85.56 84 LEU A N 1
ATOM 682 C CA . LEU A 1 84 ? 6.134 0.304 -1.562 1.00 85.56 84 LEU A CA 1
ATOM 683 C C . LEU A 1 84 ? 6.567 -0.912 -0.754 1.00 85.56 84 LEU A C 1
ATOM 685 O O . LEU A 1 84 ? 6.283 -2.035 -1.154 1.00 85.56 84 LEU A O 1
ATOM 689 N N . ASN A 1 85 ? 7.219 -0.694 0.383 1.00 86.75 85 ASN A N 1
ATOM 690 C CA . ASN A 1 85 ? 7.578 -1.758 1.313 1.00 86.75 85 ASN A CA 1
ATOM 691 C C . ASN A 1 85 ? 6.819 -1.564 2.623 1.00 86.75 85 ASN A C 1
ATOM 693 O O . ASN A 1 85 ? 7.040 -0.586 3.331 1.00 86.75 85 ASN A O 1
ATOM 697 N N . GLY A 1 86 ? 5.924 -2.487 2.940 1.00 82.31 86 GLY A N 1
ATOM 698 C CA . GLY A 1 86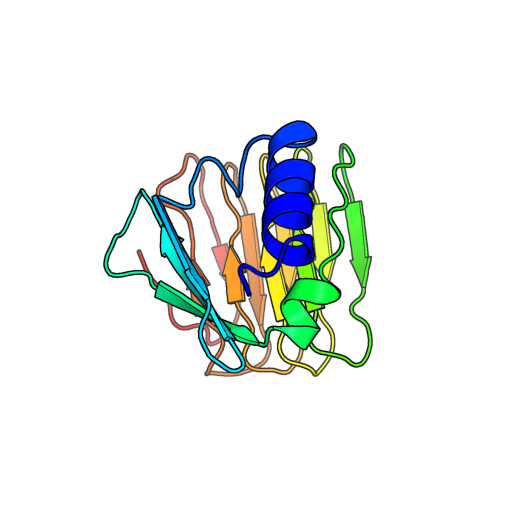 ? 5.297 -2.610 4.243 1.00 82.31 86 GLY A CA 1
ATOM 699 C C . GLY A 1 86 ? 6.257 -3.150 5.297 1.00 82.31 86 GLY A C 1
ATOM 700 O O . GLY A 1 86 ? 7.396 -3.543 5.027 1.00 82.31 86 GLY A O 1
ATOM 701 N N . ASP A 1 87 ? 5.784 -3.107 6.529 1.00 81.56 87 ASP A N 1
ATOM 702 C CA . ASP A 1 87 ? 6.478 -3.577 7.718 1.00 81.56 87 ASP A CA 1
ATOM 703 C C . ASP A 1 87 ? 5.907 -4.939 8.184 1.00 81.56 87 ASP A C 1
ATOM 705 O O . ASP A 1 87 ? 5.032 -5.488 7.528 1.00 81.56 87 ASP A O 1
ATOM 709 N N . PRO A 1 88 ? 6.357 -5.499 9.322 1.00 84.38 88 PRO A N 1
ATOM 710 C CA . PRO A 1 88 ? 5.782 -6.714 9.909 1.00 84.38 88 PRO A CA 1
ATOM 711 C C . PRO A 1 88 ? 4.325 -6.628 10.425 1.00 84.38 88 PRO A C 1
ATOM 713 O O . PRO A 1 88 ? 3.862 -7.526 11.143 1.00 84.38 88 PRO A O 1
ATOM 716 N N . SER A 1 89 ? 3.623 -5.526 10.174 1.00 82.50 89 SER A N 1
ATOM 717 C CA . SER A 1 89 ? 2.231 -5.304 10.539 1.00 82.50 89 SER A CA 1
ATOM 718 C C . SER A 1 89 ? 1.305 -5.481 9.333 1.00 82.50 89 SER A C 1
ATOM 720 O O . SER A 1 89 ? 1.739 -5.739 8.227 1.00 82.50 89 SER A O 1
ATOM 722 N N . GLN A 1 90 ? -0.010 -5.385 9.547 1.00 82.25 90 GLN A N 1
ATOM 723 C CA . GLN A 1 90 ? -0.975 -5.500 8.452 1.00 82.25 90 GLN A CA 1
ATOM 724 C C . GLN A 1 90 ? -1.078 -4.187 7.670 1.00 82.25 90 GLN A C 1
ATOM 726 O O . GLN A 1 90 ? -1.599 -3.201 8.196 1.00 82.25 90 GLN A O 1
ATOM 731 N N . ASN A 1 91 ? -0.701 -4.227 6.400 1.00 82.56 91 ASN A N 1
ATOM 732 C CA . ASN A 1 91 ? -0.633 -3.092 5.495 1.00 82.56 91 ASN A CA 1
ATOM 733 C C . ASN A 1 91 ? -1.682 -3.159 4.380 1.00 82.56 91 ASN A C 1
ATOM 735 O O . ASN A 1 91 ? -2.084 -4.226 3.920 1.00 82.56 91 ASN A O 1
ATOM 739 N N . PHE A 1 92 ? -2.121 -1.990 3.922 1.00 80.12 92 PHE A N 1
ATOM 740 C CA . PHE A 1 92 ? -2.925 -1.812 2.717 1.00 80.12 92 PHE A CA 1
ATOM 741 C C . PHE A 1 92 ? -2.136 -0.922 1.758 1.00 80.12 92 PHE A C 1
ATOM 743 O O . PHE A 1 92 ? -2.078 0.294 1.954 1.00 80.12 92 PHE A O 1
ATOM 750 N N . LEU A 1 93 ? -1.512 -1.524 0.746 1.00 80.62 93 LEU A N 1
ATOM 751 C CA . LEU A 1 93 ? -0.630 -0.834 -0.194 1.00 80.62 93 LEU A CA 1
ATOM 752 C C . LEU A 1 93 ? -1.249 -0.815 -1.588 1.00 80.62 93 LEU A C 1
ATOM 754 O O . LEU A 1 93 ? -1.677 -1.850 -2.102 1.00 80.62 93 LEU A O 1
ATOM 758 N N . ILE A 1 94 ? -1.293 0.375 -2.186 1.00 81.25 94 ILE A N 1
ATOM 759 C CA . ILE A 1 94 ? -1.915 0.602 -3.490 1.00 81.25 94 ILE A CA 1
ATOM 760 C C . ILE A 1 94 ? -0.957 1.399 -4.372 1.00 81.25 94 ILE A C 1
ATOM 762 O O . ILE A 1 94 ? -0.628 2.541 -4.037 1.00 81.25 94 ILE A O 1
ATOM 766 N N . GLY A 1 95 ? -0.509 0.765 -5.457 1.00 75.75 95 GLY A N 1
ATOM 767 C CA . GLY A 1 95 ? 0.541 1.245 -6.355 1.00 75.75 95 GLY A CA 1
ATOM 768 C C . GLY A 1 95 ? 0.085 2.459 -7.153 1.00 75.75 95 GLY A C 1
ATOM 769 O O . GLY A 1 95 ? 0.555 3.572 -6.909 1.00 75.75 95 GLY A O 1
ATOM 770 N N . GLY A 1 96 ? -0.937 2.277 -7.982 1.00 77.19 96 GLY A N 1
ATOM 771 C CA . GLY A 1 96 ? -1.498 3.344 -8.798 1.00 77.19 96 GLY A CA 1
ATOM 772 C C . GLY A 1 96 ? -1.204 3.157 -10.284 1.00 77.19 96 GLY A C 1
ATOM 773 O O . GLY A 1 96 ? -1.202 2.054 -10.808 1.00 77.19 96 GLY A O 1
ATOM 774 N N . GLU A 1 97 ? -1.057 4.250 -11.028 1.00 78.44 97 GLU A N 1
ATOM 775 C CA . GLU A 1 97 ? -0.677 4.118 -12.441 1.00 78.44 97 GLU A CA 1
ATOM 776 C C . GLU A 1 97 ? 0.839 4.012 -12.556 1.00 78.44 97 GLU A C 1
ATOM 778 O O . GLU A 1 97 ? 1.519 4.959 -12.190 1.00 78.44 97 GLU A O 1
ATOM 783 N N . GLY A 1 98 ? 1.375 2.968 -13.176 1.00 82.38 98 GLY A N 1
ATOM 784 C CA . GLY A 1 98 ? 2.815 2.779 -13.339 1.00 82.38 98 GLY A CA 1
ATOM 785 C C . GLY A 1 98 ? 3.204 1.317 -13.185 1.00 82.38 98 GLY A C 1
ATOM 786 O O . GLY A 1 98 ? 2.355 0.464 -13.021 1.00 82.38 98 GLY A O 1
ATOM 787 N N . ASN A 1 99 ? 4.491 1.002 -13.309 1.00 88.62 99 ASN A N 1
ATOM 788 C CA . ASN A 1 99 ? 4.998 -0.340 -13.020 1.00 88.62 99 ASN A CA 1
ATOM 789 C C . ASN A 1 99 ? 5.511 -0.364 -11.583 1.00 88.62 99 ASN A C 1
ATOM 791 O O . ASN A 1 99 ? 6.667 -0.003 -11.310 1.00 88.62 99 ASN A O 1
ATOM 795 N N . ASP A 1 100 ? 4.650 -0.780 -10.673 1.00 88.44 100 ASP A N 1
ATOM 796 C CA . ASP A 1 100 ? 4.880 -0.700 -9.247 1.00 88.44 100 ASP A CA 1
ATOM 797 C C . ASP A 1 100 ? 5.527 -1.969 -8.691 1.00 88.44 100 ASP A C 1
ATOM 799 O O . ASP A 1 100 ? 5.418 -3.081 -9.214 1.00 88.44 100 ASP A O 1
ATOM 803 N N . ARG A 1 101 ? 6.253 -1.808 -7.585 1.00 89.94 101 ARG A N 1
ATOM 804 C CA . ARG A 1 101 ? 6.719 -2.915 -6.752 1.00 89.94 101 ARG A CA 1
ATOM 805 C C . ARG A 1 101 ? 6.157 -2.740 -5.360 1.00 89.94 101 ARG A C 1
ATOM 807 O O . ARG A 1 101 ? 6.560 -1.820 -4.653 1.00 89.94 101 ARG A O 1
ATOM 814 N N . LEU A 1 102 ? 5.265 -3.637 -4.976 1.00 87.75 102 LEU A N 1
ATOM 815 C CA . LEU A 1 102 ? 4.632 -3.655 -3.671 1.00 87.75 102 LEU A CA 1
ATOM 816 C C . LEU A 1 102 ? 5.129 -4.866 -2.891 1.00 87.75 102 LEU A C 1
ATOM 818 O O . LEU A 1 102 ? 5.050 -5.984 -3.381 1.00 87.75 102 LEU A O 1
ATOM 822 N N . SER A 1 103 ? 5.619 -4.656 -1.677 1.00 89.44 103 SER A N 1
ATOM 823 C CA . SER A 1 103 ? 5.990 -5.705 -0.732 1.00 89.44 103 SER A CA 1
ATOM 824 C C . SER A 1 103 ? 5.179 -5.513 0.541 1.00 89.44 103 SER A C 1
ATOM 826 O O . SER A 1 103 ? 5.326 -4.473 1.168 1.00 89.44 103 SER A O 1
ATOM 828 N N . GLY A 1 104 ? 4.359 -6.485 0.942 1.00 82.00 104 GLY A N 1
ATOM 829 C CA . GLY A 1 104 ? 3.540 -6.403 2.163 1.00 82.00 104 GLY A CA 1
ATOM 830 C C . GLY A 1 104 ? 4.358 -6.379 3.452 1.00 82.00 104 GLY A C 1
ATOM 831 O O . GLY A 1 104 ? 4.027 -5.635 4.368 1.00 82.00 104 GLY A O 1
ATOM 832 N N . GLY A 1 105 ? 5.490 -7.088 3.463 1.00 82.25 105 GLY A N 1
ATOM 833 C CA . GLY A 1 105 ? 6.234 -7.345 4.693 1.00 82.25 105 GLY A CA 1
ATOM 834 C C . GLY A 1 105 ? 5.784 -8.663 5.322 1.00 82.25 105 GLY A C 1
ATOM 835 O O . GLY A 1 105 ? 5.317 -9.551 4.612 1.00 82.25 105 GLY A O 1
ATOM 836 N N . ASP A 1 106 ? 6.015 -8.833 6.623 1.00 80.44 106 ASP A N 1
ATOM 837 C CA . ASP A 1 106 ? 5.360 -9.925 7.349 1.00 80.44 106 ASP A CA 1
ATOM 838 C C . ASP A 1 106 ? 3.964 -9.431 7.733 1.00 80.44 106 ASP A C 1
ATOM 840 O O . ASP A 1 106 ? 3.841 -8.326 8.241 1.00 80.44 106 ASP A O 1
ATOM 844 N N . GLY A 1 107 ? 2.911 -10.228 7.595 1.00 78.75 107 GLY A N 1
ATOM 845 C CA . GLY A 1 107 ? 1.599 -9.700 7.949 1.00 78.75 107 GLY A CA 1
ATOM 846 C C . GLY A 1 107 ? 0.442 -10.384 7.259 1.00 78.75 107 GLY A C 1
ATOM 847 O O . GLY A 1 107 ? 0.530 -11.511 6.777 1.00 78.75 107 GLY A O 1
ATOM 848 N N . HIS A 1 108 ? -0.701 -9.711 7.314 1.00 82.69 108 HIS A N 1
ATOM 849 C CA . HIS A 1 108 ? -1.886 -10.050 6.532 1.00 82.69 108 HIS A CA 1
ATOM 850 C C . HIS A 1 108 ? -2.206 -8.841 5.676 1.00 82.69 108 HIS A C 1
ATOM 852 O O . HIS A 1 108 ? -3.102 -8.053 6.000 1.00 82.69 108 HIS A O 1
ATOM 858 N N . ASP A 1 109 ? -1.398 -8.673 4.645 1.00 83.88 109 ASP A N 1
ATOM 859 C CA . ASP A 1 109 ? -1.340 -7.475 3.837 1.00 83.88 109 ASP A CA 1
ATOM 860 C C . ASP A 1 109 ? -2.326 -7.538 2.678 1.00 83.88 109 ASP A C 1
ATOM 862 O O . ASP A 1 109 ? -2.767 -8.599 2.228 1.00 83.88 109 ASP A O 1
ATOM 866 N N . PHE A 1 110 ? -2.699 -6.363 2.199 1.00 80.56 110 PHE A N 1
ATOM 867 C CA . PHE A 1 110 ? -3.520 -6.185 1.019 1.00 80.56 110 PHE A CA 1
ATOM 868 C C . PHE A 1 110 ? -2.739 -5.355 0.020 1.00 80.56 110 PHE A C 1
ATOM 870 O O . PHE A 1 110 ? -2.460 -4.182 0.273 1.00 80.56 110 PHE A O 1
ATOM 877 N N . LEU A 1 111 ? -2.402 -5.969 -1.108 1.00 81.38 111 LEU A N 1
ATOM 878 C CA . LEU A 1 111 ? -1.589 -5.355 -2.148 1.00 81.38 111 LEU A CA 1
ATOM 879 C C . LEU A 1 111 ? -2.419 -5.220 -3.423 1.00 81.38 111 LEU A C 1
ATOM 881 O O . LEU A 1 111 ? -3.003 -6.198 -3.894 1.00 81.38 111 LEU A O 1
ATOM 885 N N . LEU A 1 112 ? -2.470 -4.011 -3.972 1.00 81.06 112 LEU A N 1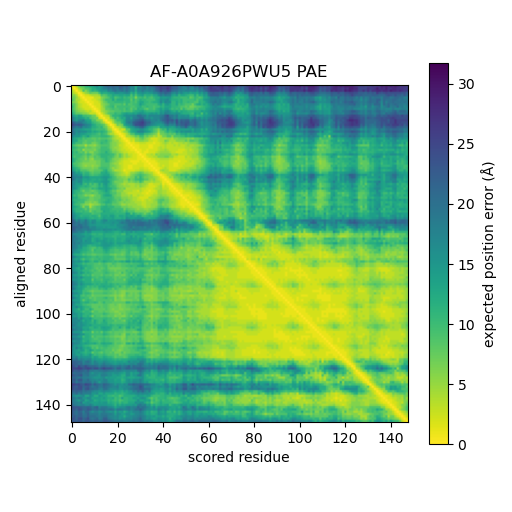
ATOM 886 C CA . LEU A 1 112 ? -3.144 -3.702 -5.230 1.00 81.06 112 LEU A CA 1
ATOM 887 C C . LEU A 1 112 ? -2.178 -2.925 -6.130 1.00 81.06 112 LEU A C 1
ATOM 889 O O . LEU A 1 112 ? -1.785 -1.817 -5.777 1.00 81.06 112 LEU A O 1
ATOM 893 N N . GLY A 1 113 ? -1.804 -3.514 -7.267 1.00 76.56 113 GLY A N 1
ATOM 894 C CA . GLY A 1 113 ? -0.916 -2.880 -8.251 1.00 76.56 113 GLY A CA 1
ATOM 895 C C . GLY A 1 113 ? -1.574 -1.686 -8.947 1.00 76.56 113 GLY A C 1
ATOM 896 O O . GLY A 1 113 ? -1.130 -0.557 -8.791 1.00 76.56 113 GLY A O 1
ATOM 897 N N . GLU A 1 114 ? -2.762 -1.919 -9.507 1.00 77.88 114 GLU A N 1
ATOM 898 C CA . GLU A 1 114 ? -3.456 -1.020 -10.437 1.00 77.88 114 GLU A CA 1
ATOM 899 C C . GLU A 1 114 ? -2.836 -1.037 -11.855 1.00 77.88 114 GLU A C 1
ATOM 901 O O . GLU A 1 114 ? -2.483 -2.095 -12.354 1.00 77.88 114 GLU A O 1
ATOM 906 N N . ASN A 1 115 ? -2.857 0.071 -12.605 1.00 78.31 115 ASN A N 1
ATOM 907 C CA . ASN A 1 115 ? -2.533 0.030 -14.035 1.00 78.31 115 ASN A CA 1
ATOM 908 C C . ASN A 1 115 ? -1.023 -0.043 -14.268 1.00 78.31 115 ASN A C 1
ATOM 910 O O . ASN A 1 115 ? -0.350 0.974 -14.129 1.00 78.31 115 ASN A O 1
ATOM 914 N N . GLY A 1 116 ? -0.549 -1.125 -14.870 1.00 81.50 116 GLY A N 1
ATOM 915 C CA . GLY A 1 116 ? 0.806 -1.240 -15.394 1.00 81.50 116 GLY A CA 1
ATOM 916 C C . GLY A 1 116 ? 1.285 -2.673 -15.288 1.00 81.50 116 GLY A C 1
ATOM 917 O O . GLY A 1 116 ? 0.468 -3.577 -15.301 1.00 81.50 116 GLY A O 1
ATOM 918 N N . ASN A 1 117 ? 2.601 -2.894 -15.290 1.00 87.81 117 ASN A N 1
ATOM 919 C CA . ASN A 1 117 ? 3.150 -4.226 -15.029 1.00 87.81 117 ASN A CA 1
ATOM 920 C C . ASN A 1 117 ? 3.707 -4.244 -13.612 1.00 87.81 117 ASN A C 1
ATOM 922 O O . ASN A 1 117 ? 4.833 -3.782 -13.380 1.00 87.81 117 ASN A O 1
ATOM 926 N N . ASP A 1 118 ? 2.934 -4.795 -12.690 1.00 86.88 118 ASP A N 1
ATOM 927 C CA . ASP A 1 118 ? 3.237 -4.701 -11.271 1.00 86.88 118 ASP A CA 1
ATOM 928 C C . ASP A 1 118 ? 3.894 -5.964 -10.724 1.00 86.88 118 ASP A C 1
ATOM 930 O O . ASP A 1 118 ? 3.717 -7.078 -11.221 1.00 86.88 118 ASP A O 1
ATOM 934 N N . VAL A 1 119 ? 4.679 -5.789 -9.663 1.00 88.19 119 VAL A N 1
ATOM 935 C CA . VAL A 1 119 ? 5.251 -6.886 -8.883 1.00 88.19 119 VAL A CA 1
ATOM 936 C C . VAL A 1 119 ? 4.760 -6.778 -7.452 1.00 88.19 119 VAL A C 1
ATOM 938 O O . VAL A 1 119 ? 5.125 -5.846 -6.739 1.00 88.19 119 VAL A O 1
ATOM 941 N N . LEU A 1 120 ? 3.964 -7.749 -7.022 1.00 86.12 120 LEU A N 1
ATOM 942 C CA . LEU A 1 120 ? 3.410 -7.819 -5.676 1.00 86.12 120 LEU A CA 1
ATOM 943 C C . LEU A 1 120 ? 4.102 -8.963 -4.928 1.00 86.12 120 LEU A C 1
ATOM 945 O O . LEU A 1 120 ? 4.079 -10.097 -5.390 1.00 86.12 120 LEU A O 1
ATOM 949 N N . GLY A 1 121 ? 4.727 -8.675 -3.791 1.00 86.06 121 GLY A N 1
ATOM 950 C CA . GLY A 1 121 ? 5.475 -9.625 -2.969 1.00 86.06 121 GLY A CA 1
ATOM 951 C C . GLY A 1 121 ? 4.990 -9.669 -1.521 1.00 86.06 121 GLY A C 1
ATOM 952 O O . GLY A 1 121 ? 4.653 -8.640 -0.945 1.00 86.06 121 GLY A O 1
ATOM 953 N N . ASP A 1 122 ? 4.974 -10.853 -0.920 1.00 81.75 122 ASP A N 1
ATOM 954 C CA . ASP A 1 122 ? 4.662 -11.039 0.498 1.00 81.75 122 ASP A CA 1
ATOM 955 C C . ASP A 1 122 ? 5.418 -12.247 1.059 1.00 81.75 122 ASP A C 1
ATOM 957 O O . ASP A 1 122 ? 5.774 -13.174 0.323 1.00 81.75 122 ASP A O 1
ATOM 961 N N . TYR A 1 123 ? 5.678 -12.229 2.362 1.00 71.12 123 TYR A N 1
ATOM 962 C CA . TYR A 1 123 ? 6.420 -13.259 3.069 1.00 71.12 123 TYR A CA 1
ATOM 963 C C . TYR A 1 123 ? 5.524 -14.276 3.816 1.00 71.12 123 TYR A C 1
ATOM 965 O O . TYR A 1 123 ? 6.067 -15.278 4.291 1.00 71.12 123 TYR A O 1
ATOM 973 N N . MET A 1 124 ? 4.187 -14.106 3.898 1.00 67.12 124 MET A N 1
ATOM 974 C CA . MET A 1 124 ? 3.267 -15.055 4.578 1.00 67.12 124 MET A CA 1
ATOM 975 C C . MET A 1 124 ? 1.970 -15.427 3.805 1.00 67.12 124 MET A C 1
ATOM 977 O O . MET A 1 124 ? 1.488 -14.690 2.955 1.00 67.12 124 MET A O 1
ATOM 981 N N . GLU A 1 125 ? 1.363 -16.584 4.147 1.00 57.41 125 GLU A N 1
ATOM 982 C CA . GLU A 1 125 ? 0.265 -17.258 3.399 1.00 57.41 125 GLU A CA 1
ATOM 983 C C . GLU A 1 125 ? -1.137 -16.597 3.432 1.00 57.41 125 GLU A C 1
ATOM 985 O O . GLU A 1 125 ? -2.117 -17.172 2.952 1.00 57.41 125 GLU A O 1
ATOM 990 N N . ALA A 1 126 ? -1.306 -15.439 4.069 1.00 59.91 126 ALA A N 1
ATOM 991 C CA . ALA A 1 126 ? -2.643 -14.888 4.344 1.00 59.91 126 ALA A CA 1
ATOM 992 C C . ALA A 1 126 ? -2.842 -13.451 3.860 1.00 59.91 126 ALA A C 1
ATOM 994 O O . ALA A 1 126 ? -3.865 -12.828 4.162 1.00 59.91 126 ALA A O 1
ATOM 995 N N . SER A 1 127 ? -1.899 -12.963 3.069 1.00 68.12 127 SER A N 1
ATOM 996 C CA . SER A 1 127 ? -2.029 -11.700 2.368 1.00 68.12 127 SER A CA 1
ATOM 997 C C . SER A 1 127 ? -2.814 -11.879 1.073 1.00 68.12 127 SER A C 1
ATOM 999 O O . SER A 1 127 ? -2.799 -12.939 0.436 1.00 68.12 127 SER A O 1
ATOM 1001 N N . ILE A 1 128 ? -3.568 -10.847 0.713 1.00 67.94 128 ILE A N 1
ATOM 1002 C CA . ILE A 1 128 ? -4.423 -10.833 -0.469 1.00 67.94 128 ILE A CA 1
ATOM 1003 C C . ILE A 1 128 ? -3.793 -9.899 -1.495 1.00 67.94 128 ILE A C 1
ATOM 1005 O O . ILE A 1 128 ? -3.742 -8.682 -1.309 1.00 67.94 128 ILE A O 1
ATOM 1009 N N . GLY A 1 129 ? -3.340 -10.499 -2.592 1.00 63.00 129 GLY A N 1
ATOM 1010 C CA . GLY A 1 129 ? -2.883 -9.789 -3.775 1.00 63.00 129 GLY A CA 1
ATOM 1011 C C . GLY A 1 129 ? -4.034 -9.637 -4.760 1.00 63.00 129 GLY A C 1
ATOM 1012 O O . GLY A 1 129 ? -4.706 -10.612 -5.116 1.00 63.00 129 GLY A O 1
ATOM 1013 N N . ILE A 1 130 ? -4.271 -8.408 -5.201 1.00 70.81 130 ILE A N 1
ATOM 1014 C CA . ILE A 1 130 ? -5.228 -8.104 -6.257 1.00 70.81 130 ILE A CA 1
ATOM 1015 C C . ILE A 1 130 ? -4.418 -7.567 -7.423 1.00 70.81 130 ILE A C 1
ATOM 1017 O O . ILE A 1 130 ? -3.976 -6.419 -7.418 1.00 70.81 130 ILE A O 1
ATOM 1021 N N . LEU A 1 131 ? -4.223 -8.431 -8.412 1.00 66.31 131 LEU A N 1
ATOM 1022 C CA . LEU A 1 131 ? -3.868 -7.994 -9.751 1.00 66.31 131 LEU A CA 1
ATOM 1023 C C . LEU A 1 131 ? -5.148 -7.391 -10.309 1.00 66.31 131 LEU A C 1
ATOM 1025 O O . LEU A 1 131 ? -6.187 -8.062 -10.313 1.00 66.31 131 LEU A O 1
ATOM 1029 N N . GLY A 1 132 ? -5.149 -6.103 -10.627 1.00 60.38 132 GLY A N 1
ATOM 1030 C CA . GLY A 1 132 ? -6.361 -5.504 -11.150 1.00 60.38 132 GLY A CA 1
ATOM 1031 C C . GLY A 1 132 ? -6.752 -6.171 -12.475 1.00 60.38 132 GLY A C 1
ATOM 1032 O O . GLY A 1 132 ? -6.015 -6.940 -13.085 1.00 60.38 132 GLY A O 1
ATOM 1033 N N . GLN A 1 133 ? -7.965 -5.903 -12.955 1.00 57.66 133 GLN A N 1
ATOM 1034 C CA . GLN A 1 133 ? -8.332 -6.253 -14.337 1.00 57.66 133 GLN A CA 1
ATOM 1035 C C . GLN A 1 133 ? -7.809 -5.198 -15.327 1.00 57.66 133 GLN A C 1
ATOM 1037 O O . GLN A 1 133 ? -8.505 -4.811 -16.269 1.00 57.66 133 GLN A O 1
ATOM 1042 N N . ASP A 1 134 ? -6.634 -4.654 -15.043 1.00 61.28 134 ASP A N 1
ATOM 1043 C CA . ASP A 1 134 ? -5.997 -3.542 -15.726 1.00 61.28 134 ASP A CA 1
ATOM 1044 C C . ASP A 1 134 ? -5.048 -4.012 -16.834 1.00 61.28 134 ASP A C 1
ATOM 1046 O O . ASP A 1 134 ? -4.977 -5.188 -17.198 1.00 61.28 134 ASP A O 1
ATOM 1050 N N . ALA A 1 135 ? -4.445 -3.041 -17.519 1.00 60.06 135 ALA A N 1
ATOM 1051 C CA . ALA A 1 135 ? -3.567 -3.293 -18.645 1.00 60.06 135 ALA A CA 1
ATOM 1052 C C . ALA A 1 135 ? -2.127 -3.522 -18.173 1.00 60.06 135 ALA A C 1
ATOM 1054 O O . ALA A 1 135 ? -1.462 -2.570 -17.780 1.00 60.06 135 ALA A O 1
ATOM 1055 N N . GLY A 1 136 ? -1.630 -4.741 -18.362 1.00 68.19 136 GLY A N 1
ATOM 1056 C CA . GLY A 1 136 ? -0.234 -5.105 -18.152 1.00 68.19 136 GLY A CA 1
ATOM 1057 C C . GLY A 1 136 ? -0.081 -6.571 -17.771 1.00 68.19 136 GLY A C 1
ATOM 1058 O O . GLY A 1 136 ? -1.059 -7.316 -17.699 1.00 68.19 136 GLY A O 1
ATOM 1059 N N . ASP A 1 137 ? 1.169 -6.989 -17.632 1.00 81.25 137 ASP A N 1
ATOM 1060 C CA . ASP A 1 137 ? 1.572 -8.332 -17.244 1.00 81.25 137 ASP A CA 1
ATOM 1061 C C . ASP A 1 137 ? 2.050 -8.299 -15.786 1.00 81.25 137 ASP A C 1
ATOM 1063 O O . ASP A 1 137 ? 3.246 -8.138 -15.516 1.00 81.25 137 ASP A O 1
ATOM 1067 N N . ASP A 1 138 ? 1.119 -8.456 -14.850 1.00 80.12 138 ASP A N 1
ATOM 1068 C CA . ASP A 1 138 ? 1.446 -8.430 -13.426 1.00 80.12 138 ASP A CA 1
ATOM 1069 C C . ASP A 1 138 ? 2.013 -9.755 -12.917 1.00 80.12 138 ASP A C 1
ATOM 1071 O O . ASP A 1 138 ? 1.722 -10.851 -13.415 1.00 80.12 138 ASP A O 1
ATOM 1075 N N . PHE A 1 139 ? 2.807 -9.656 -11.858 1.00 81.50 139 PHE A N 1
ATOM 1076 C CA . PHE A 1 139 ? 3.472 -10.776 -11.221 1.00 81.50 139 PHE A CA 1
ATOM 1077 C C . PHE A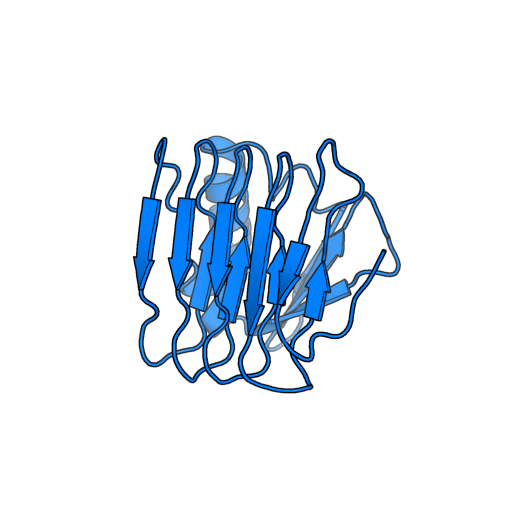 1 139 ? 3.275 -10.734 -9.704 1.00 81.50 139 PHE A C 1
ATOM 1079 O O . PHE A 1 139 ? 3.610 -9.751 -9.051 1.00 81.50 139 PHE A O 1
ATOM 1086 N N . MET A 1 140 ? 2.784 -11.832 -9.126 1.00 79.88 140 MET A N 1
ATOM 1087 C CA . MET A 1 140 ? 2.807 -12.043 -7.677 1.00 79.88 140 MET A CA 1
ATOM 1088 C C . MET A 1 140 ? 3.917 -13.022 -7.307 1.00 79.88 140 MET A C 1
ATOM 1090 O O . MET A 1 140 ? 4.007 -14.109 -7.882 1.00 79.88 140 MET A O 1
ATOM 1094 N N . ASP A 1 141 ? 4.725 -12.637 -6.327 1.00 77.31 141 ASP A N 1
ATOM 1095 C CA . ASP A 1 141 ? 5.709 -13.476 -5.654 1.00 77.31 141 ASP A CA 1
ATOM 1096 C C . ASP A 1 141 ? 5.260 -13.746 -4.208 1.00 77.31 141 ASP A C 1
ATOM 1098 O O . ASP A 1 141 ? 4.746 -12.858 -3.530 1.00 77.31 141 ASP A O 1
ATOM 1102 N N . GLY A 1 142 ? 5.457 -14.971 -3.723 1.00 72.00 142 GLY A N 1
ATOM 1103 C CA . GLY A 1 142 ? 5.022 -15.393 -2.385 1.00 72.00 142 GLY A CA 1
ATOM 1104 C C . GLY A 1 142 ? 3.662 -16.102 -2.332 1.00 72.00 142 GLY A C 1
ATOM 1105 O O . GLY A 1 142 ? 3.048 -16.425 -3.350 1.00 72.00 142 GLY A O 1
ATOM 1106 N N . GLU A 1 143 ? 3.206 -16.408 -1.116 1.00 67.94 143 GLU A N 1
ATOM 1107 C CA . GLU A 1 143 ? 2.017 -17.237 -0.859 1.00 67.94 143 GLU A CA 1
ATOM 1108 C C . GLU A 1 143 ? 0.733 -16.404 -0.709 1.00 67.94 143 GLU A C 1
ATOM 1110 O O . GLU A 1 143 ? -0.018 -16.539 0.251 1.00 67.94 143 GLU A O 1
ATOM 1115 N N . MET A 1 144 ? 0.466 -15.516 -1.666 1.00 71.88 144 MET A N 1
ATOM 1116 C CA . MET A 1 144 ? -0.727 -14.668 -1.618 1.00 71.88 144 MET A CA 1
ATOM 1117 C C . MET A 1 144 ? -1.971 -15.355 -2.173 1.00 71.88 144 MET A C 1
ATOM 1119 O O . MET A 1 144 ? -1.945 -16.031 -3.205 1.00 71.88 144 MET A O 1
ATOM 1123 N N . ALA A 1 145 ? -3.109 -15.099 -1.529 1.00 67.81 145 ALA A N 1
ATOM 1124 C CA . ALA A 1 145 ? -4.406 -15.414 -2.102 1.00 67.81 145 ALA A CA 1
ATOM 1125 C C . ALA A 1 145 ? -4.738 -14.394 -3.201 1.00 67.81 145 ALA A C 1
ATOM 1127 O O . ALA A 1 145 ? -4.888 -13.203 -2.935 1.00 67.81 145 ALA A O 1
ATOM 1128 N N . THR A 1 146 ? -4.873 -14.870 -4.438 1.00 65.62 146 THR A N 1
ATOM 1129 C CA . THR A 1 146 ? -5.239 -14.028 -5.583 1.00 65.62 146 THR A CA 1
ATOM 1130 C C . THR A 1 146 ? -6.747 -13.870 -5.708 1.00 65.62 146 THR A C 1
ATOM 1132 O O . THR A 1 146 ? -7.485 -14.860 -5.707 1.00 65.62 146 THR A O 1
ATOM 1135 N N . ILE A 1 147 ? -7.196 -12.635 -5.921 1.00 61.81 147 ILE A N 1
ATOM 1136 C CA . ILE A 1 147 ? -8.544 -12.339 -6.413 1.00 61.81 147 ILE A CA 1
ATOM 1137 C C . ILE A 1 147 ? -8.398 -11.736 -7.818 1.00 61.81 147 ILE A C 1
ATOM 1139 O O . ILE A 1 147 ? -7.767 -10.696 -7.965 1.00 61.81 147 ILE A O 1
ATOM 1143 N N . VAL A 1 148 ? -8.950 -12.426 -8.826 1.00 55.12 148 VAL A N 1
ATOM 1144 C CA . VAL A 1 148 ? -9.003 -12.047 -10.259 1.00 55.12 148 VAL A CA 1
ATOM 1145 C C . VAL A 1 148 ? -10.423 -11.694 -10.688 1.00 55.12 148 VAL A C 1
ATOM 1147 O O . VAL A 1 148 ? -11.350 -12.418 -10.255 1.00 55.12 148 VAL A O 1
#

Nearest PDB structures (foldseek):
  3a70-assembly1_A  TM=5.970E-01  e=1.254E-02  Pseudomonas sp. MIS38
  2zj7-assembly1_A  TM=6.632E-01  e=2.703E-02  Pseudomonas sp. MIS38
  5cxl-assembly2_B  TM=7.727E-01  e=3.023E-01  Bordetella pertussis Tohama I
  6sus-assembly1_A  TM=5.082E-01  e=3.764E-01  Bordetella pertussis Tohama I
  1o0t-assembly1_A  TM=5.279E-01  e=1.484E+00  Pseudomonas sp. 'TAC II 18'

Mean predicted aligned error: 10.02 Å

Solvent-accessible surface area (backbone atoms only — not comparable to full-atom values): 7603 Å² total; per-residue (Å²): 125,84,60,67,64,57,59,51,47,52,49,55,46,49,75,72,45,83,59,66,57,80,36,46,65,46,71,45,82,51,99,61,29,36,35,41,27,30,61,90,41,78,82,48,65,45,79,40,47,45,72,38,61,71,61,46,50,81,46,74,35,77,51,37,80,48,74,49,52,98,48,54,44,40,41,38,28,29,48,29,52,28,40,40,35,38,25,73,28,43,23,37,43,33,34,29,42,31,47,18,37,39,30,30,30,40,45,55,17,38,43,34,34,45,39,26,45,21,39,40,35,39,76,35,74,66,16,39,37,33,60,53,99,51,65,60,73,63,44,79,47,64,49,51,48,75,54,124

Foldseek 3Di:
DPPVLLVVLLVVVVPQAPDPNVFFPDWDDDPFWIWTAGPVDNVDIDTHGPVQSSQEDEQADQEEEDEADPEEYEYANHHHAYEAAYELEEYEYEQHAYAYEHERYNYQYEYEDAEEAYEYEYDDQRHAYEDDPYDYNYYYDDNHDYDD

Sequence (148 aa):
MKNQIIDKKLNNISDRDSNLVNRIASYELLENDVLFKFIYDPRLVFLVDNDVFNQAENRAERSSSWEGSERKDVLISGEGDNHLNGDPSQNFLIGGEGNDRLSGGDGHDFLLGENGNDVLGDYMEASIGILGQDAGDDFMDGEMATIV